Protein AF-A0A2N5IP77-F1 (afdb_monomer_lite)

Organism: NCBI:txid2020965

Sequence (82 aa):
SKLDRDYERLESSERDRRHLRLDVLRLDLFAHTRSRTQHERQLEAGKEYIDLGGNGYGHARYEALKTDYVRRETACDWEYQQ

pLDDT: mean 95.79, std 5.0, range [61.94, 98.81]

Secondary structure (DSSP, 8-state):
-HHHHHHHHHHHHHHHHHHHHHHHHHHHHHS---SHHHHHHHHHHHHHHHHTT--HHHHHHHHHHHHHHHHHHHHT------

Structure (mmCIF, N/CA/C/O backbone):
data_AF-A0A2N5IP77-F1
#
_entry.id   AF-A0A2N5IP77-F1
#
loop_
_atom_site.group_PDB
_atom_site.id
_atom_site.type_symbol
_atom_site.label_atom_id
_atom_site.label_alt_id
_atom_site.label_comp_id
_atom_site.label_asym_id
_atom_site.label_entity_id
_atom_site.label_seq_id
_atom_site.pdbx_PDB_ins_code
_atom_site.Cartn_x
_atom_site.Cartn_y
_atom_site.Cartn_z
_atom_site.occupancy
_atom_site.B_iso_or_equiv
_atom_site.auth_seq_id
_atom_site.auth_comp_id
_atom_site.auth_asym_id
_atom_site.auth_atom_id
_atom_site.pdbx_PDB_model_num
ATOM 1 N N . SER A 1 1 ? 17.186 1.678 -37.655 1.00 88.75 1 SER A N 1
ATOM 2 C CA . SER A 1 1 ? 17.073 3.137 -37.882 1.00 88.75 1 SER A CA 1
ATOM 3 C C . SER A 1 1 ? 17.529 3.898 -36.640 1.00 88.75 1 SER A C 1
ATOM 5 O O . SER A 1 1 ? 17.640 3.301 -35.576 1.00 88.75 1 SER A O 1
ATOM 7 N N . LYS A 1 2 ? 17.827 5.205 -36.736 1.00 86.88 2 LYS A N 1
ATOM 8 C CA . LYS A 1 2 ? 17.996 6.056 -35.539 1.00 86.88 2 LYS A CA 1
ATOM 9 C C . LYS A 1 2 ? 16.720 6.043 -34.685 1.00 86.88 2 LYS A C 1
ATOM 11 O O . LYS A 1 2 ? 16.831 5.940 -33.474 1.00 86.88 2 LYS A O 1
ATOM 16 N N . LEU A 1 3 ? 15.558 6.043 -35.342 1.00 89.88 3 LEU A N 1
ATOM 17 C CA . LEU A 1 3 ? 14.251 5.968 -34.691 1.00 89.88 3 LEU A CA 1
ATOM 18 C C . LEU A 1 3 ? 14.109 4.699 -33.842 1.00 89.88 3 LEU A C 1
ATOM 20 O O . LEU A 1 3 ? 13.762 4.809 -32.678 1.00 89.88 3 LEU A O 1
ATOM 24 N N . ASP A 1 4 ? 14.466 3.526 -34.375 1.00 89.38 4 ASP A N 1
ATOM 25 C CA . ASP A 1 4 ? 14.385 2.261 -33.622 1.00 89.38 4 ASP A CA 1
ATOM 26 C C . ASP A 1 4 ? 15.220 2.303 -32.329 1.00 89.38 4 ASP A C 1
ATOM 28 O O . ASP A 1 4 ? 14.742 1.915 -31.270 1.00 89.38 4 ASP A O 1
ATOM 32 N N . ARG A 1 5 ? 16.433 2.874 -32.385 1.00 90.56 5 ARG A N 1
ATOM 33 C CA . ARG A 1 5 ? 17.290 3.045 -31.196 1.00 90.56 5 ARG A CA 1
ATOM 34 C C . ARG A 1 5 ? 16.707 4.026 -30.178 1.00 90.56 5 ARG A C 1
ATOM 36 O O . ARG A 1 5 ? 16.877 3.832 -28.976 1.00 90.56 5 ARG A O 1
ATOM 43 N N . ASP A 1 6 ? 16.057 5.088 -30.650 1.00 91.12 6 ASP A N 1
ATOM 44 C CA . ASP A 1 6 ? 15.403 6.065 -29.778 1.00 91.12 6 ASP A CA 1
ATOM 45 C C . ASP A 1 6 ? 14.168 5.439 -29.092 1.00 91.12 6 ASP A C 1
ATOM 47 O O . ASP A 1 6 ? 13.976 5.647 -27.892 1.00 91.12 6 ASP A O 1
ATOM 51 N N . TYR A 1 7 ? 13.397 4.602 -29.803 1.00 92.19 7 TYR A N 1
ATOM 52 C CA . TYR A 1 7 ? 12.292 3.820 -29.230 1.00 92.19 7 TYR A CA 1
ATOM 53 C C . TYR A 1 7 ? 12.774 2.819 -28.173 1.00 92.19 7 TYR A C 1
ATOM 55 O O . TYR A 1 7 ? 12.257 2.817 -27.058 1.00 92.19 7 TYR A O 1
ATOM 63 N N . GLU A 1 8 ? 13.811 2.031 -28.468 1.00 92.50 8 GLU A N 1
ATOM 64 C CA . GLU A 1 8 ? 14.389 1.072 -27.514 1.00 92.50 8 GLU A CA 1
ATOM 65 C C . GLU A 1 8 ? 14.867 1.755 -26.222 1.00 92.50 8 GLU A C 1
ATOM 67 O O . GLU A 1 8 ? 14.647 1.255 -25.114 1.00 92.50 8 GLU A O 1
ATOM 72 N N . ARG A 1 9 ? 15.501 2.930 -26.345 1.00 91.19 9 ARG A N 1
ATOM 73 C CA . ARG A 1 9 ? 15.952 3.720 -25.191 1.00 91.19 9 ARG A CA 1
ATOM 74 C C . ARG A 1 9 ? 14.776 4.229 -24.355 1.00 91.19 9 ARG A C 1
ATOM 76 O O . ARG A 1 9 ? 14.868 4.223 -23.122 1.00 91.19 9 ARG A O 1
ATOM 83 N N . LEU A 1 10 ? 13.702 4.682 -25.003 1.00 92.88 10 LEU A N 1
ATOM 84 C CA . LEU A 1 10 ? 12.501 5.149 -24.315 1.00 92.88 10 LEU A CA 1
ATOM 85 C C . LEU A 1 10 ? 11.844 4.003 -23.539 1.00 92.88 10 LEU A C 1
ATOM 87 O O . LEU A 1 10 ? 11.629 4.139 -22.337 1.00 92.88 10 LEU A O 1
ATOM 91 N N . GLU A 1 11 ? 11.630 2.855 -24.183 1.00 92.56 11 GLU A N 1
ATOM 92 C CA . GLU A 1 11 ? 11.068 1.671 -23.525 1.00 92.56 11 GLU A CA 1
ATOM 93 C C . GLU A 1 11 ? 11.913 1.216 -22.331 1.00 92.56 11 GLU A C 1
ATOM 95 O O . GLU A 1 11 ? 11.373 0.863 -21.283 1.00 92.56 11 GLU A O 1
ATOM 100 N N . SER A 1 12 ? 13.245 1.231 -22.459 1.00 92.12 12 SER A N 1
ATOM 101 C CA . SER A 1 12 ? 14.135 0.905 -21.340 1.00 92.12 12 SER A CA 1
ATOM 102 C C . SER A 1 12 ? 13.927 1.857 -20.164 1.00 92.12 12 SER A C 1
ATOM 104 O O . SER A 1 12 ? 13.785 1.412 -19.030 1.00 92.12 12 SER A O 1
ATOM 106 N N . SER A 1 13 ? 13.840 3.158 -20.440 1.00 92.50 13 SER A N 1
ATOM 107 C CA . SER A 1 13 ? 13.647 4.179 -19.406 1.00 92.50 13 SER A CA 1
ATOM 108 C C . SER A 1 13 ? 12.279 4.047 -18.723 1.00 92.50 13 SER A C 1
ATOM 110 O O . SER A 1 13 ? 12.153 4.249 -17.514 1.00 92.50 13 SER A O 1
ATOM 112 N N . GLU A 1 14 ? 11.240 3.678 -19.474 1.00 93.38 14 GLU A N 1
ATOM 113 C CA . GLU A 1 14 ? 9.910 3.404 -18.924 1.00 93.38 14 GLU A CA 1
ATOM 114 C C . GLU A 1 14 ? 9.892 2.153 -18.043 1.00 93.38 14 GLU A C 1
ATOM 116 O O . GLU A 1 14 ? 9.283 2.177 -16.966 1.00 93.38 14 GLU A O 1
ATOM 121 N N . ARG A 1 15 ? 10.596 1.089 -18.453 1.00 92.38 15 ARG A N 1
ATOM 122 C CA . ARG A 1 15 ? 10.787 -0.115 -17.632 1.00 92.38 15 ARG A CA 1
ATOM 123 C C . ARG A 1 15 ? 11.495 0.223 -16.322 1.00 92.38 15 ARG A C 1
ATOM 125 O O . ARG A 1 15 ? 10.985 -0.141 -15.264 1.00 92.38 15 ARG A O 1
ATOM 132 N N . ASP A 1 16 ? 12.590 0.976 -16.375 1.00 94.12 16 ASP A N 1
ATOM 133 C CA . ASP A 1 16 ? 13.351 1.378 -15.185 1.00 94.12 16 ASP A CA 1
ATOM 134 C C . ASP A 1 16 ? 12.497 2.218 -14.226 1.00 94.12 16 ASP A C 1
ATOM 136 O O . ASP A 1 16 ? 12.450 1.955 -13.023 1.00 94.12 16 ASP A O 1
ATOM 140 N N . ARG A 1 17 ? 11.730 3.181 -14.755 1.00 94.88 17 ARG A N 1
ATOM 141 C CA . ARG A 1 17 ? 10.800 3.991 -13.954 1.00 94.88 17 ARG A CA 1
ATOM 142 C C . ARG A 1 17 ? 9.725 3.137 -13.286 1.00 94.88 17 ARG A C 1
ATOM 144 O O . ARG A 1 17 ? 9.395 3.375 -12.123 1.00 94.88 17 ARG A O 1
ATOM 151 N N . ARG A 1 18 ? 9.178 2.145 -13.996 1.00 95.19 18 ARG A N 1
ATOM 152 C CA . ARG A 1 18 ? 8.202 1.204 -13.427 1.00 95.19 18 ARG A CA 1
ATOM 153 C C . ARG A 1 18 ? 8.828 0.354 -12.321 1.00 95.19 18 ARG A C 1
ATOM 155 O O . ARG A 1 18 ? 8.193 0.184 -11.284 1.00 95.19 18 ARG A O 1
ATOM 162 N N . HIS A 1 19 ? 10.055 -0.133 -12.506 1.00 95.50 19 HIS A N 1
ATOM 163 C CA . HIS A 1 19 ? 10.776 -0.887 -11.477 1.00 95.50 19 HIS A CA 1
ATOM 164 C C . HIS A 1 19 ? 11.011 -0.052 -10.215 1.00 95.50 19 HIS A C 1
ATOM 166 O O . HIS A 1 19 ? 10.626 -0.476 -9.129 1.00 95.50 19 HIS A O 1
ATOM 172 N N . LEU A 1 20 ? 11.517 1.175 -10.361 1.00 97.56 20 LEU A N 1
ATOM 173 C CA . LEU A 1 20 ? 11.708 2.091 -9.232 1.00 97.56 20 LEU A CA 1
ATOM 174 C C . LEU A 1 20 ? 10.391 2.395 -8.506 1.00 97.56 20 LEU A C 1
ATOM 176 O O . LEU A 1 20 ? 10.350 2.452 -7.277 1.00 97.56 20 LEU A O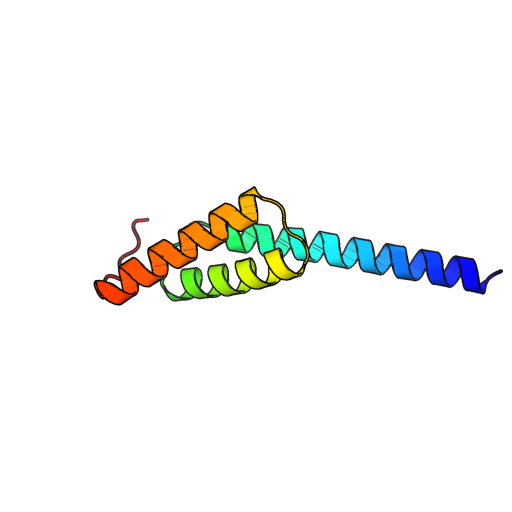 1
ATOM 180 N N . ARG A 1 21 ? 9.291 2.565 -9.252 1.00 97.94 21 ARG A N 1
ATOM 181 C CA . ARG A 1 21 ? 7.973 2.796 -8.652 1.00 97.94 21 ARG A CA 1
ATOM 182 C C . ARG A 1 21 ? 7.496 1.587 -7.850 1.00 97.94 21 ARG A C 1
ATOM 184 O O . ARG A 1 21 ? 7.012 1.772 -6.736 1.00 97.94 21 ARG A O 1
ATOM 191 N N . LEU A 1 22 ? 7.663 0.373 -8.379 1.00 98.31 22 LEU A N 1
ATOM 192 C CA . LEU A 1 22 ? 7.340 -0.864 -7.662 1.00 98.31 22 LEU A CA 1
ATOM 193 C C . LEU A 1 22 ? 8.144 -0.995 -6.362 1.00 98.31 22 LEU A C 1
ATOM 195 O O . LEU A 1 22 ? 7.571 -1.396 -5.350 1.00 98.31 22 LEU A O 1
ATOM 199 N N . ASP A 1 23 ? 9.425 -0.625 -6.362 1.00 98.19 23 ASP A N 1
ATOM 200 C CA . ASP A 1 23 ? 10.269 -0.690 -5.164 1.00 98.19 23 ASP A CA 1
ATOM 201 C C . ASP A 1 23 ? 9.797 0.280 -4.075 1.00 98.19 23 ASP A C 1
ATOM 203 O O . ASP A 1 23 ? 9.642 -0.118 -2.920 1.00 98.19 23 ASP A O 1
ATOM 207 N N . VAL A 1 24 ? 9.485 1.527 -4.440 1.00 98.25 24 VAL A N 1
ATOM 208 C CA . VAL A 1 24 ? 8.952 2.523 -3.495 1.00 98.25 24 VAL A CA 1
ATOM 209 C C . VAL A 1 24 ? 7.607 2.077 -2.922 1.00 98.25 24 VAL A C 1
ATOM 211 O O . VAL A 1 24 ? 7.433 2.048 -1.706 1.00 98.25 24 VAL A O 1
ATOM 214 N N . LEU A 1 25 ? 6.673 1.661 -3.781 1.00 98.62 25 LEU A N 1
ATOM 215 C CA . LEU A 1 25 ? 5.358 1.187 -3.344 1.00 98.62 25 LEU A CA 1
ATOM 216 C C . LEU A 1 25 ? 5.469 -0.035 -2.429 1.00 98.62 25 LEU A C 1
ATOM 218 O O . LEU A 1 25 ? 4.711 -0.170 -1.469 1.00 98.62 25 LEU A O 1
ATOM 222 N N . ARG A 1 26 ? 6.436 -0.920 -2.696 1.00 98.25 26 ARG A N 1
ATOM 223 C CA . ARG A 1 26 ? 6.703 -2.075 -1.842 1.00 98.25 26 ARG A CA 1
ATOM 224 C C . ARG A 1 26 ? 7.208 -1.656 -0.464 1.00 98.25 26 ARG A C 1
ATOM 226 O O . ARG A 1 26 ? 6.783 -2.255 0.520 1.00 98.25 26 ARG A O 1
ATOM 233 N N . LEU A 1 27 ? 8.094 -0.665 -0.376 1.00 98.25 27 LEU A N 1
ATOM 234 C CA . LEU A 1 27 ? 8.569 -0.162 0.917 1.00 98.25 27 LEU A CA 1
ATOM 235 C C . LEU A 1 27 ? 7.404 0.362 1.764 1.00 98.25 27 LEU A C 1
ATOM 237 O O . LEU A 1 27 ? 7.295 -0.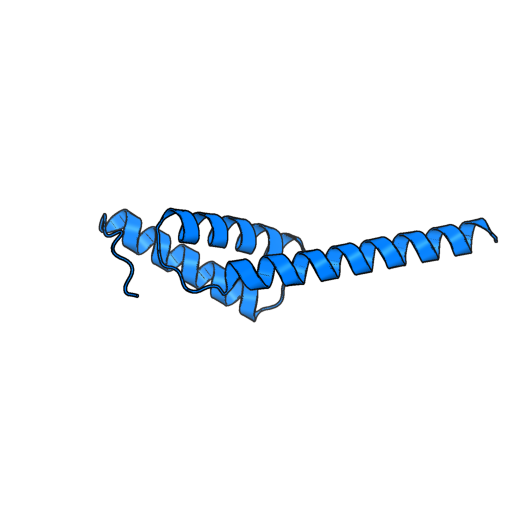004 2.934 1.00 98.25 27 LEU A O 1
ATOM 241 N N . ASP A 1 28 ? 6.496 1.127 1.156 1.00 97.88 28 ASP A N 1
ATOM 242 C CA . ASP A 1 28 ? 5.309 1.639 1.843 1.00 97.88 28 ASP A CA 1
ATOM 243 C C . ASP A 1 28 ? 4.382 0.496 2.288 1.00 97.88 28 ASP A C 1
ATOM 245 O O . ASP A 1 28 ? 4.053 0.377 3.474 1.00 97.88 28 ASP A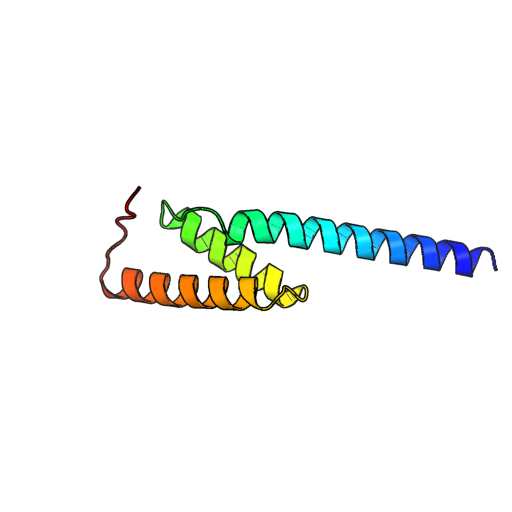 O 1
ATOM 249 N N . LEU A 1 29 ? 4.026 -0.405 1.365 1.00 98.56 29 LEU A N 1
ATOM 250 C CA . LEU A 1 29 ? 3.133 -1.547 1.599 1.00 98.56 29 LEU A CA 1
ATOM 251 C C . LEU A 1 29 ? 3.594 -2.459 2.755 1.00 98.56 29 LEU A C 1
ATOM 253 O O . LEU A 1 29 ? 2.774 -3.010 3.499 1.00 98.56 29 LEU A O 1
ATOM 257 N N . PHE A 1 30 ? 4.908 -2.634 2.910 1.00 98.25 30 PHE A N 1
ATOM 258 C CA . PHE A 1 30 ? 5.501 -3.517 3.918 1.00 98.25 30 PHE A CA 1
ATOM 259 C C . PHE A 1 30 ? 5.946 -2.808 5.199 1.00 98.25 30 PHE A C 1
ATOM 261 O O . PHE A 1 30 ? 6.394 -3.479 6.129 1.00 98.25 30 PHE A O 1
ATOM 268 N N . ALA A 1 31 ? 5.801 -1.485 5.295 1.00 97.19 31 ALA A N 1
ATOM 269 C CA . ALA A 1 31 ? 6.100 -0.775 6.531 1.00 97.19 31 ALA A CA 1
ATOM 270 C C . ALA A 1 31 ? 5.238 -1.284 7.709 1.00 97.19 31 ALA A C 1
ATOM 272 O O . ALA A 1 31 ? 4.120 -1.782 7.537 1.00 97.19 31 ALA A O 1
ATOM 273 N N . HIS A 1 32 ? 5.747 -1.146 8.935 1.00 96.19 32 HIS A N 1
ATOM 274 C CA . HIS A 1 32 ? 4.966 -1.464 10.135 1.00 96.19 32 HIS A CA 1
ATOM 275 C C . HIS A 1 32 ? 3.823 -0.465 10.299 1.00 96.19 32 HIS A C 1
ATOM 277 O O . HIS A 1 32 ? 4.072 0.740 10.277 1.00 96.19 32 HIS A O 1
ATOM 283 N N . THR A 1 33 ? 2.593 -0.950 10.458 1.00 96.94 33 THR A N 1
ATOM 284 C CA . THR A 1 33 ? 1.383 -0.121 10.519 1.00 96.94 33 THR A CA 1
ATOM 285 C C . THR A 1 33 ? 1.190 0.425 11.935 1.00 96.94 33 THR A C 1
ATOM 287 O O . THR A 1 33 ? 0.810 -0.313 12.838 1.00 96.94 33 THR A O 1
ATOM 290 N N . ARG A 1 34 ? 1.451 1.721 12.135 1.00 95.69 34 ARG A N 1
ATOM 291 C CA . ARG A 1 34 ? 1.433 2.384 13.455 1.00 95.69 34 ARG A CA 1
ATOM 292 C C . ARG A 1 34 ? 0.272 3.352 13.657 1.00 95.69 34 ARG A C 1
ATOM 294 O O . ARG A 1 34 ? 0.097 3.882 14.750 1.00 95.69 34 ARG A O 1
ATOM 301 N N . SER A 1 35 ? -0.481 3.654 12.607 1.00 96.94 35 SER A N 1
ATOM 302 C CA . SER A 1 35 ? -1.611 4.579 12.669 1.00 96.94 35 SER A CA 1
ATOM 303 C C . SER A 1 35 ? -2.621 4.288 11.568 1.00 96.94 35 SER A C 1
ATOM 305 O O . SER A 1 35 ? -2.286 3.680 10.549 1.00 96.94 35 SER A O 1
ATOM 307 N N . ARG A 1 36 ? -3.853 4.782 11.742 1.00 97.38 36 ARG A N 1
ATOM 308 C CA . ARG A 1 36 ? -4.910 4.674 10.728 1.00 97.38 36 ARG A CA 1
ATOM 309 C C . ARG A 1 36 ? -4.489 5.312 9.405 1.00 97.38 36 ARG A C 1
ATOM 311 O O . ARG A 1 36 ? -4.596 4.672 8.368 1.00 97.38 36 ARG A O 1
ATOM 318 N N . THR A 1 37 ? -3.934 6.521 9.444 1.00 97.31 37 THR A N 1
ATOM 319 C CA . THR A 1 37 ? -3.459 7.211 8.236 1.00 97.31 37 THR A CA 1
ATOM 320 C C . THR A 1 37 ? -2.361 6.428 7.524 1.00 97.31 37 THR A C 1
ATOM 322 O O . THR A 1 37 ? -2.319 6.397 6.297 1.00 97.31 37 THR A O 1
ATOM 325 N N . GLN A 1 38 ? -1.458 5.784 8.269 1.00 97.81 38 GLN A N 1
ATOM 326 C CA . GLN A 1 38 ? -0.451 4.929 7.650 1.00 97.81 38 GLN A CA 1
ATOM 327 C C . GLN A 1 38 ? -1.102 3.705 7.003 1.00 97.81 38 GLN A C 1
ATOM 329 O O . GLN A 1 38 ? -0.757 3.380 5.875 1.00 97.81 38 GLN A O 1
ATOM 334 N N . HIS A 1 39 ? -2.064 3.073 7.675 1.00 98.31 39 HIS A N 1
ATOM 335 C CA . HIS A 1 39 ? -2.816 1.946 7.129 1.00 98.31 39 HIS A CA 1
ATOM 336 C C . HIS A 1 39 ? -3.490 2.305 5.792 1.00 98.31 39 HIS A C 1
ATOM 338 O O . HIS A 1 39 ? -3.348 1.580 4.813 1.00 98.31 39 HIS A O 1
ATOM 344 N N . GLU A 1 40 ? -4.145 3.464 5.716 1.00 98.44 40 GLU A N 1
ATOM 345 C CA . GLU A 1 40 ? -4.801 3.961 4.496 1.00 98.44 40 GLU A CA 1
ATOM 346 C C . GLU A 1 40 ? -3.796 4.164 3.356 1.00 98.44 40 GLU A C 1
ATOM 348 O O . GLU A 1 40 ? -3.994 3.646 2.259 1.00 98.44 40 GLU A O 1
ATOM 353 N N . ARG A 1 41 ? -2.651 4.800 3.633 1.00 98.31 41 ARG A N 1
ATOM 354 C CA . ARG A 1 41 ? -1.574 4.954 2.639 1.00 98.31 41 ARG A CA 1
ATOM 355 C C . ARG A 1 41 ? -1.022 3.616 2.155 1.00 98.31 41 ARG A C 1
ATOM 357 O O . ARG A 1 41 ? -0.669 3.483 0.990 1.00 9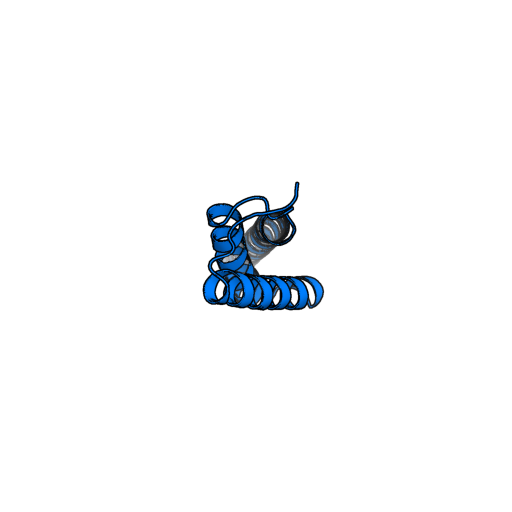8.31 41 ARG A O 1
ATOM 364 N N . GLN A 1 42 ? -0.947 2.613 3.028 1.00 98.75 42 GLN A N 1
ATOM 365 C CA . GLN A 1 42 ? -0.508 1.270 2.643 1.00 98.75 42 GLN A CA 1
ATOM 366 C C . GLN A 1 42 ? -1.513 0.572 1.731 1.00 98.75 42 GLN A C 1
ATOM 368 O O . GLN A 1 42 ? -1.107 -0.167 0.836 1.00 98.75 42 GLN A O 1
ATOM 373 N N . LEU A 1 43 ? -2.811 0.815 1.926 1.00 98.81 43 LEU A N 1
ATOM 374 C CA . LEU A 1 43 ? -3.852 0.326 1.027 1.00 98.81 43 LEU A CA 1
ATOM 375 C C . LEU A 1 43 ? -3.775 1.015 -0.340 1.00 98.81 43 LEU A C 1
ATOM 377 O O . LEU A 1 43 ? -3.868 0.342 -1.365 1.00 98.81 43 LEU A O 1
ATOM 381 N N . GLU A 1 44 ? -3.549 2.327 -0.375 1.00 98.69 44 GLU A N 1
ATOM 382 C CA . GLU A 1 44 ? -3.331 3.066 -1.625 1.00 98.69 44 GLU A CA 1
ATOM 383 C C . GLU A 1 44 ? -2.089 2.554 -2.366 1.00 98.69 44 GLU A C 1
ATOM 385 O O . GLU A 1 44 ? -2.169 2.194 -3.544 1.00 98.69 44 GLU A O 1
ATOM 390 N N . ALA A 1 45 ? -0.965 2.425 -1.655 1.00 98.62 45 ALA A N 1
ATOM 391 C CA . ALA A 1 45 ? 0.274 1.893 -2.207 1.00 98.62 45 ALA A CA 1
ATOM 392 C C . ALA A 1 45 ? 0.106 0.446 -2.693 1.00 98.62 45 ALA A C 1
ATOM 394 O O . ALA A 1 45 ? 0.587 0.093 -3.766 1.00 98.62 45 ALA A O 1
ATOM 395 N N . GLY A 1 46 ? -0.608 -0.388 -1.932 1.00 98.69 46 GLY A N 1
ATOM 396 C CA . GLY A 1 46 ? -0.892 -1.775 -2.290 1.00 98.69 46 GLY A CA 1
ATOM 397 C C . GLY A 1 46 ? -1.747 -1.903 -3.544 1.00 98.69 46 GLY A C 1
ATOM 398 O O . GLY A 1 46 ? -1.437 -2.722 -4.408 1.00 98.69 46 GLY A O 1
ATOM 399 N N . LYS A 1 47 ? -2.770 -1.054 -3.688 1.00 98.69 47 LYS A N 1
ATOM 400 C CA . LYS A 1 47 ? -3.592 -1.009 -4.898 1.00 98.69 47 LYS A CA 1
ATOM 401 C C . LYS A 1 47 ? -2.741 -0.666 -6.122 1.00 98.69 47 LYS A C 1
ATOM 403 O O . LYS A 1 47 ? -2.768 -1.398 -7.106 1.00 98.69 47 LYS A O 1
ATOM 408 N N . GLU A 1 48 ? -1.956 0.409 -6.051 1.00 98.56 48 GLU A N 1
ATOM 409 C CA . GLU A 1 48 ? -1.099 0.815 -7.171 1.00 98.56 48 GLU A CA 1
ATOM 410 C C . GLU A 1 48 ? -0.016 -0.233 -7.474 1.00 98.56 48 GLU A C 1
ATOM 412 O O . GLU A 1 48 ? 0.273 -0.515 -8.635 1.00 98.56 48 GLU A O 1
ATOM 417 N N . TYR A 1 49 ? 0.555 -0.858 -6.441 1.00 98.69 49 TYR A N 1
AT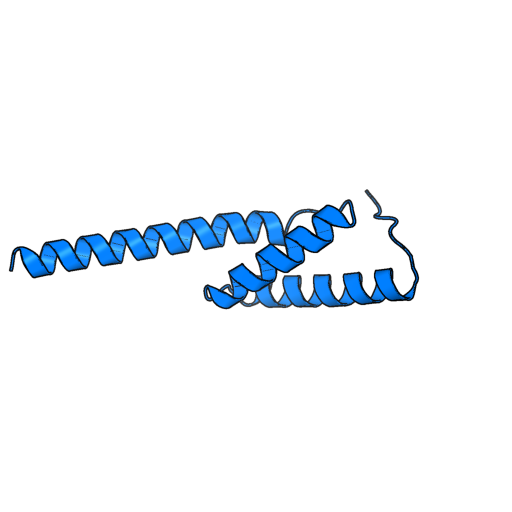OM 418 C CA . TYR A 1 49 ? 1.549 -1.921 -6.589 1.00 98.69 49 TYR A CA 1
ATOM 419 C C . TYR A 1 49 ? 0.994 -3.104 -7.391 1.00 98.69 49 TYR A C 1
ATOM 421 O O . TYR A 1 49 ? 1.671 -3.620 -8.281 1.00 98.69 49 TYR A O 1
ATOM 429 N N . ILE A 1 50 ? -0.243 -3.515 -7.100 1.00 98.44 50 ILE A N 1
ATOM 430 C CA . ILE A 1 50 ? -0.939 -4.585 -7.824 1.00 98.44 50 ILE A CA 1
ATOM 431 C C . ILE A 1 50 ? -1.236 -4.167 -9.265 1.00 98.44 50 ILE A C 1
ATOM 433 O O . ILE A 1 50 ? -0.929 -4.924 -10.185 1.00 98.44 50 ILE A O 1
ATOM 437 N N . ASP A 1 51 ? -1.758 -2.955 -9.471 1.00 98.06 51 ASP A N 1
ATOM 438 C CA . ASP A 1 51 ? -2.067 -2.425 -10.806 1.00 98.06 51 ASP A CA 1
ATOM 439 C C . ASP A 1 51 ? -0.805 -2.361 -11.695 1.00 98.06 51 ASP A C 1
ATOM 441 O O . ASP A 1 51 ? -0.865 -2.587 -12.905 1.00 98.06 51 ASP A O 1
ATOM 445 N N . LEU A 1 52 ? 0.368 -2.132 -11.093 1.00 97.31 52 LEU A N 1
ATOM 446 C CA . LEU A 1 52 ? 1.666 -2.150 -11.769 1.00 97.31 52 LEU A CA 1
ATOM 447 C C . LEU A 1 52 ? 2.275 -3.549 -11.934 1.00 97.31 52 LEU A C 1
ATOM 449 O O . LEU A 1 52 ? 3.402 -3.644 -12.422 1.00 97.31 52 LEU A O 1
ATOM 453 N N . GLY A 1 53 ? 1.574 -4.633 -11.594 1.00 97.31 53 GLY A N 1
ATOM 454 C CA . GLY A 1 53 ? 2.048 -6.013 -11.759 1.00 97.31 53 GLY A CA 1
ATOM 455 C C . GLY A 1 53 ? 2.988 -6.483 -10.648 1.00 97.31 53 GLY A C 1
ATOM 456 O O . GLY A 1 53 ? 3.969 -7.181 -10.911 1.00 97.31 53 GLY A O 1
ATOM 457 N N . GLY A 1 54 ? 2.714 -6.060 -9.416 1.00 97.31 54 GLY A N 1
ATOM 458 C CA . GLY A 1 54 ? 3.392 -6.513 -8.212 1.00 97.31 54 GLY A CA 1
ATOM 459 C C . GLY A 1 54 ? 3.368 -8.033 -8.005 1.00 97.31 54 GLY A C 1
ATOM 460 O O . GLY A 1 54 ? 2.563 -8.759 -8.579 1.00 97.31 54 GLY A O 1
ATOM 461 N N . ASN A 1 55 ? 4.272 -8.547 -7.169 1.00 97.69 55 ASN A N 1
ATOM 462 C CA . ASN A 1 55 ? 4.382 -9.994 -6.945 1.00 97.69 55 ASN A CA 1
ATOM 463 C C . ASN A 1 55 ? 3.367 -10.539 -5.922 1.00 97.69 55 ASN A C 1
ATOM 465 O O . ASN A 1 55 ? 2.746 -9.793 -5.162 1.00 97.69 55 ASN A O 1
ATOM 469 N N . GLY A 1 56 ? 3.272 -11.871 -5.840 1.00 97.88 56 GLY A N 1
ATOM 470 C CA . GLY A 1 56 ? 2.334 -12.570 -4.954 1.00 97.88 56 GLY A CA 1
ATOM 471 C C . GLY A 1 56 ? 2.458 -12.222 -3.463 1.00 97.88 56 GLY A C 1
ATOM 472 O O . GLY A 1 56 ? 1.443 -12.177 -2.771 1.00 97.88 56 GLY A O 1
ATOM 473 N N . TYR A 1 57 ? 3.657 -11.900 -2.961 1.00 97.88 57 TYR A N 1
ATOM 474 C CA .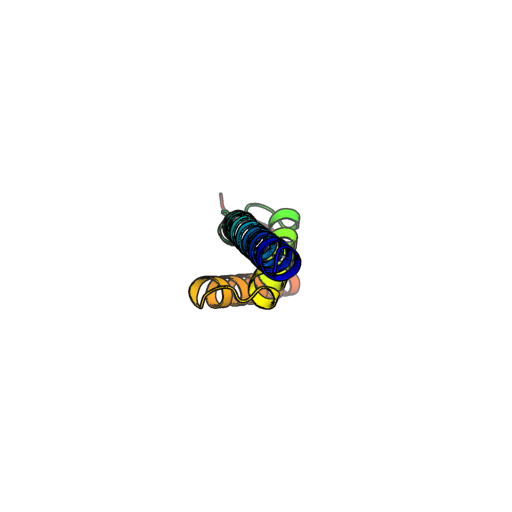 TYR A 1 57 ? 3.813 -11.449 -1.572 1.00 97.88 57 TYR A CA 1
ATOM 475 C C . TYR A 1 57 ? 3.161 -10.084 -1.339 1.00 97.88 57 TYR A C 1
ATOM 477 O O . TYR A 1 57 ? 2.544 -9.875 -0.297 1.00 97.88 57 TYR A O 1
ATOM 485 N N . GLY A 1 58 ? 3.272 -9.163 -2.301 1.00 98.31 58 GLY A N 1
ATOM 486 C CA . GLY A 1 58 ? 2.587 -7.873 -2.228 1.00 98.31 58 GLY A CA 1
ATOM 487 C C . GLY A 1 58 ? 1.066 -8.022 -2.271 1.00 98.31 58 GLY A C 1
ATOM 488 O O . GLY A 1 58 ? 0.381 -7.413 -1.456 1.00 98.31 58 GLY A O 1
ATOM 489 N N . HIS A 1 59 ? 0.544 -8.904 -3.130 1.00 98.56 59 HIS A N 1
ATOM 490 C CA . HIS A 1 59 ? -0.887 -9.237 -3.148 1.00 98.56 59 HIS A CA 1
ATOM 491 C C . HIS A 1 59 ? -1.373 -9.762 -1.790 1.00 98.56 59 HIS A C 1
ATOM 493 O O . HIS A 1 59 ? -2.351 -9.255 -1.244 1.00 98.56 59 HIS A O 1
ATOM 499 N N . ALA A 1 60 ? -0.663 -10.734 -1.208 1.00 98.62 60 ALA A N 1
ATOM 500 C CA . ALA A 1 60 ? -1.018 -11.290 0.096 1.00 98.62 60 ALA A CA 1
ATOM 501 C C . ALA A 1 60 ? -0.973 -10.229 1.210 1.00 98.62 60 ALA A C 1
ATOM 503 O O . ALA A 1 60 ? -1.867 -10.174 2.054 1.00 98.62 60 ALA A O 1
ATOM 504 N N . ARG A 1 61 ? 0.039 -9.347 1.195 1.00 98.50 61 ARG A N 1
ATOM 505 C CA . ARG A 1 61 ? 0.148 -8.240 2.156 1.00 98.50 61 ARG A CA 1
ATOM 506 C C . ARG A 1 61 ? -1.005 -7.246 2.017 1.00 98.50 61 ARG A C 1
ATOM 508 O O . ARG A 1 61 ? -1.544 -6.821 3.036 1.00 98.50 61 ARG A O 1
ATOM 515 N N . TYR A 1 62 ? -1.393 -6.897 0.793 1.00 98.75 62 TYR A N 1
ATOM 516 C CA . TYR A 1 62 ? -2.511 -5.990 0.536 1.00 98.75 62 TYR A CA 1
ATOM 517 C C . TYR A 1 62 ? -3.844 -6.550 1.047 1.00 98.75 62 TYR A C 1
ATOM 519 O O . TYR A 1 62 ? -4.576 -5.846 1.738 1.00 98.75 62 TYR A O 1
ATOM 527 N N . GLU A 1 63 ? -4.137 -7.827 0.792 1.00 98.75 63 GLU A N 1
ATOM 528 C CA . GLU A 1 63 ? -5.366 -8.452 1.302 1.00 98.75 63 GLU A CA 1
ATOM 529 C C . GLU A 1 63 ? -5.366 -8.585 2.834 1.00 98.75 63 GLU A C 1
ATOM 531 O O . GLU A 1 63 ? -6.401 -8.384 3.475 1.00 98.75 63 GLU A O 1
ATOM 536 N N . ALA A 1 64 ? -4.203 -8.836 3.448 1.00 98.50 64 ALA A N 1
ATOM 537 C CA . ALA A 1 64 ? -4.067 -8.823 4.903 1.00 98.50 64 ALA A CA 1
ATOM 538 C C . ALA A 1 64 ? -4.355 -7.431 5.497 1.00 98.50 64 ALA A C 1
ATOM 540 O O . ALA A 1 64 ? -5.078 -7.333 6.487 1.00 98.50 64 ALA A O 1
ATOM 541 N N . LEU A 1 65 ? -3.844 -6.362 4.873 1.00 98.50 65 LEU A N 1
ATOM 542 C CA . LEU A 1 65 ? -4.143 -4.982 5.273 1.00 98.50 65 LEU A CA 1
ATOM 543 C C . LEU A 1 65 ? -5.633 -4.666 5.115 1.00 98.50 65 LEU A C 1
ATOM 545 O O . LEU A 1 65 ? -6.252 -4.180 6.052 1.00 98.50 65 LEU A O 1
ATOM 549 N N . LYS A 1 66 ? -6.256 -5.010 3.981 1.00 98.69 66 LYS A N 1
ATOM 550 C CA . LYS A 1 66 ? -7.702 -4.793 3.781 1.00 98.69 66 LYS A CA 1
ATOM 551 C C . LYS A 1 66 ? -8.534 -5.478 4.856 1.00 98.69 66 LYS A C 1
ATOM 553 O O . LYS A 1 66 ? -9.450 -4.875 5.408 1.00 98.69 66 LYS A O 1
ATOM 558 N N . THR A 1 67 ? -8.193 -6.725 5.163 1.00 98.62 67 THR A N 1
ATOM 559 C CA . THR A 1 67 ? -8.889 -7.508 6.186 1.00 98.62 67 THR A CA 1
ATOM 560 C C . THR A 1 67 ? -8.738 -6.867 7.566 1.00 98.62 67 THR A C 1
ATOM 562 O O . THR A 1 67 ? -9.730 -6.715 8.279 1.00 98.62 67 THR A O 1
ATOM 565 N N . ASP A 1 68 ? -7.526 -6.442 7.940 1.00 98.12 68 ASP A N 1
ATOM 566 C CA . ASP A 1 68 ? -7.304 -5.763 9.221 1.00 98.12 68 ASP A CA 1
ATOM 567 C C . ASP A 1 68 ? -7.999 -4.395 9.279 1.00 98.12 68 ASP A C 1
ATOM 569 O O . ASP A 1 68 ? -8.588 -4.064 10.305 1.00 98.12 68 ASP A O 1
ATOM 573 N N . TYR A 1 69 ? -8.008 -3.626 8.186 1.00 98.25 69 TYR A N 1
ATOM 574 C CA . TYR A 1 69 ? -8.704 -2.339 8.123 1.00 98.25 69 TYR A CA 1
ATOM 575 C C . TYR A 1 69 ? -10.202 -2.503 8.383 1.00 98.25 69 TYR A C 1
ATOM 577 O O . TYR A 1 69 ? -10.743 -1.839 9.263 1.00 98.25 69 TYR A O 1
ATOM 585 N N . VAL A 1 70 ? -10.859 -3.439 7.687 1.00 98.44 70 VAL A N 1
ATOM 586 C CA . VAL A 1 70 ? -12.295 -3.721 7.868 1.00 98.44 70 VAL A CA 1
ATOM 587 C C . VAL A 1 70 ? -12.588 -4.193 9.292 1.00 98.44 70 VAL A C 1
ATOM 589 O O . VAL A 1 70 ? -13.567 -3.757 9.900 1.00 98.44 70 VAL A O 1
ATOM 592 N N . ARG A 1 71 ? -11.732 -5.054 9.859 1.00 98.06 71 ARG A N 1
ATOM 593 C CA . ARG A 1 71 ? -11.855 -5.509 11.253 1.00 98.06 71 ARG A CA 1
ATOM 594 C C . ARG A 1 71 ? -11.827 -4.328 12.225 1.00 98.06 71 ARG A C 1
ATOM 596 O O . ARG A 1 71 ? -12.690 -4.237 13.096 1.00 98.06 71 ARG A O 1
ATOM 603 N N . ARG A 1 72 ? -10.848 -3.435 12.072 1.00 97.56 72 ARG A N 1
ATOM 604 C CA . ARG A 1 72 ? -10.657 -2.244 12.914 1.00 97.56 72 ARG A CA 1
ATOM 605 C C . ARG A 1 72 ? -11.794 -1.248 12.771 1.00 97.56 72 ARG A C 1
ATOM 607 O O . ARG A 1 72 ? -12.297 -0.758 13.776 1.00 97.56 72 ARG A O 1
ATOM 614 N N . GLU A 1 73 ? -12.236 -1.006 11.543 1.00 97.75 73 GLU A N 1
ATOM 615 C CA . GLU A 1 73 ? -13.379 -0.145 11.252 1.00 97.75 73 GLU A CA 1
ATOM 616 C C . GLU A 1 73 ? -14.655 -0.674 11.911 1.00 97.75 73 GLU A C 1
ATOM 618 O O . GLU A 1 73 ? -15.338 0.069 12.612 1.00 97.75 73 GLU A O 1
ATOM 623 N N . THR A 1 74 ? -14.920 -1.976 11.779 1.00 98.19 74 THR A N 1
ATOM 624 C CA . THR A 1 74 ? -16.092 -2.634 12.377 1.00 98.19 74 THR A CA 1
ATOM 625 C C . THR A 1 74 ? -16.071 -2.570 13.905 1.00 98.19 74 THR A C 1
ATOM 627 O O . THR A 1 74 ? -17.101 -2.336 14.531 1.00 98.19 74 THR A O 1
ATOM 630 N N . ALA A 1 75 ? -14.902 -2.769 14.516 1.00 97.38 75 ALA A N 1
ATOM 631 C CA . ALA A 1 75 ? -14.729 -2.709 15.966 1.00 97.38 75 ALA A CA 1
ATOM 632 C C . ALA A 1 75 ? -14.595 -1.274 16.512 1.00 97.38 75 ALA A C 1
ATOM 634 O O . ALA A 1 75 ? -14.567 -1.090 17.727 1.00 97.38 75 ALA A O 1
ATOM 635 N N . CYS A 1 76 ? -14.481 -0.269 15.635 1.00 96.19 76 CYS A N 1
ATOM 636 C CA . CYS A 1 76 ? -14.039 1.085 15.972 1.00 96.19 76 CYS A CA 1
ATOM 637 C C . CYS A 1 76 ? -12.714 1.111 16.777 1.00 96.19 76 CYS A C 1
ATOM 639 O O . CYS A 1 76 ? -12.486 2.001 17.596 1.00 96.19 76 CYS A O 1
ATOM 641 N N . ASP A 1 77 ? -11.832 0.138 16.528 1.00 94.56 77 ASP A N 1
ATOM 642 C CA . ASP A 1 77 ? -10.550 -0.040 17.215 1.00 94.56 77 ASP A CA 1
ATOM 643 C C . ASP A 1 77 ? -9.386 0.406 16.320 1.00 94.56 77 ASP A C 1
ATOM 645 O O . ASP A 1 77 ? -8.929 -0.301 15.415 1.00 94.56 77 ASP A O 1
ATOM 649 N N . TRP A 1 78 ? -8.873 1.596 16.615 1.00 95.25 78 TRP A N 1
ATOM 650 C CA . TRP A 1 78 ? -7.756 2.202 15.897 1.00 95.25 78 TRP A CA 1
ATOM 651 C C . TRP A 1 78 ? -6.453 2.191 16.696 1.00 95.25 78 TRP A C 1
ATOM 653 O O . TRP A 1 78 ? -5.518 2.905 16.330 1.00 95.25 78 TRP A O 1
ATOM 663 N N . GLU A 1 79 ? -6.361 1.386 17.757 1.00 94.25 79 GLU A N 1
ATOM 664 C CA . GLU A 1 79 ? -5.123 1.238 18.511 1.00 94.25 79 GLU A CA 1
ATOM 665 C C . GLU A 1 79 ? -4.173 0.278 17.783 1.00 94.25 79 GLU A C 1
ATOM 667 O O . GLU A 1 79 ? -4.443 -0.909 17.572 1.00 94.25 79 GLU A O 1
ATOM 672 N N . TYR A 1 80 ? -3.035 0.812 17.345 1.00 91.31 80 TYR A N 1
ATOM 673 C CA . TYR A 1 80 ? -1.966 0.033 16.730 1.00 91.31 80 TYR A CA 1
ATOM 674 C C . TYR A 1 80 ? -0.913 -0.267 17.793 1.00 91.31 80 TYR A C 1
ATOM 676 O O . TYR A 1 80 ? -0.416 0.644 18.455 1.00 91.31 80 TYR A O 1
ATOM 684 N N . GLN A 1 81 ? -0.571 -1.543 17.960 1.00 81.56 81 GLN A N 1
ATOM 685 C CA . GLN A 1 81 ? 0.511 -1.943 18.855 1.00 81.56 81 GLN A CA 1
ATOM 686 C C . GLN A 1 81 ? 1.857 -1.579 18.213 1.00 81.56 81 GLN A C 1
ATOM 688 O O . GLN A 1 81 ? 2.062 -1.821 17.019 1.00 81.56 81 GLN A O 1
ATOM 693 N N . GLN A 1 82 ? 2.735 -0.944 18.995 1.00 61.94 82 GLN A N 1
ATOM 694 C CA . GLN A 1 82 ? 4.058 -0.515 18.534 1.00 61.94 82 GLN A CA 1
ATOM 695 C C . GLN A 1 82 ? 5.016 -1.683 18.354 1.00 61.94 82 GLN A C 1
ATOM 697 O O . GLN A 1 82 ? 5.061 -2.557 19.245 1.00 61.94 82 GLN A O 1
#

Radius of gyration: 17.3 Å; chains: 1; bounding box: 34×20×57 Å

Foldseek 3Di:
DVVVVVVVVVVVVVVVVLVVLLVVLVCLLPDQDQWPVSLVSNLVSLVVNVVSPHDPVSVVSNVVSVVVNVVCVVVVNTGGDD